Protein AF-A0A7S0ND32-F1 (afdb_monomer_lite)

Organism: NCBI:txid3032

pLDDT: mean 73.13, std 17.34, range [42.69, 96.62]

Sequence (140 aa):
EVVRIEEVIRKIIQVVCSTLIDAIRSGGALEVNDGQIPSFINFACSVPECLSEEQRNVIAAGIKEALEEGLGPNTPLLLVNETLAIAMQYSSIPPIIAKTFMCIDLGASKLTVSIFELKRKDVDSFCLQEVMSRTNVFVS

Foldseek 3Di:
DPDDVVVVLVVVVVVCVVCVVVCVVVVPPDPPVPPDDPLCQAEEDADAPPDDPVRVVVVVVVVQVVCCVPPRPPRHYHYHHPQVVVVVVVCPPPPRDWDWDWDWDDDPFKTKIWIWTWADPDPPDTDIDTPDMDMDGHDD

Structure (mmCIF, N/CA/C/O backbone):
data_AF-A0A7S0ND32-F1
#
_entry.id   AF-A0A7S0ND32-F1
#
loop_
_atom_site.group_PDB
_atom_site.id
_atom_site.type_symbol
_atom_site.label_atom_id
_atom_site.label_alt_id
_atom_site.label_comp_id
_atom_site.label_asym_id
_atom_site.label_entity_id
_atom_site.label_seq_id
_atom_site.pdbx_PDB_ins_code
_atom_site.Cartn_x
_atom_site.Cartn_y
_atom_site.Cartn_z
_atom_site.occupancy
_atom_site.B_iso_or_equiv
_atom_site.auth_seq_id
_atom_site.auth_comp_id
_atom_site.auth_asym_id
_atom_site.auth_atom_id
_atom_site.pdbx_PDB_model_num
ATOM 1 N N . GLU A 1 1 ? 1.698 6.322 -31.744 1.00 46.53 1 GLU A N 1
ATOM 2 C CA . GLU A 1 1 ? 0.795 7.156 -30.924 1.00 46.53 1 GLU A CA 1
ATOM 3 C C . GLU A 1 1 ? 1.304 7.210 -29.499 1.00 46.53 1 GLU A C 1
ATOM 5 O O . GLU A 1 1 ? 1.676 6.174 -28.961 1.00 46.53 1 GLU A O 1
ATOM 10 N N . VAL A 1 2 ? 1.366 8.401 -28.906 1.00 42.88 2 VAL A N 1
ATOM 11 C CA . VAL A 1 2 ? 1.651 8.553 -27.475 1.00 42.88 2 VAL A CA 1
ATOM 12 C C . VAL A 1 2 ? 0.317 8.402 -26.753 1.00 42.88 2 VAL A C 1
ATOM 14 O O . VAL A 1 2 ? -0.479 9.338 -26.740 1.00 42.88 2 VAL A O 1
ATOM 17 N N . VAL A 1 3 ? 0.043 7.216 -26.206 1.00 46.03 3 VAL A N 1
ATOM 18 C CA . VAL A 1 3 ? -1.134 7.005 -25.352 1.00 46.03 3 VAL A CA 1
ATOM 19 C C . VAL A 1 3 ? -0.979 7.902 -24.128 1.00 46.03 3 VAL A C 1
ATOM 21 O O . VAL A 1 3 ? 0.028 7.833 -23.420 1.00 46.03 3 VAL A O 1
ATOM 24 N N . ARG A 1 4 ? -1.948 8.788 -23.891 1.00 54.62 4 ARG A N 1
ATOM 25 C CA . ARG A 1 4 ? -1.879 9.735 -22.773 1.00 54.62 4 ARG A CA 1
ATOM 26 C C . ARG A 1 4 ? -2.169 8.974 -21.481 1.00 54.62 4 ARG A C 1
ATOM 28 O O . AR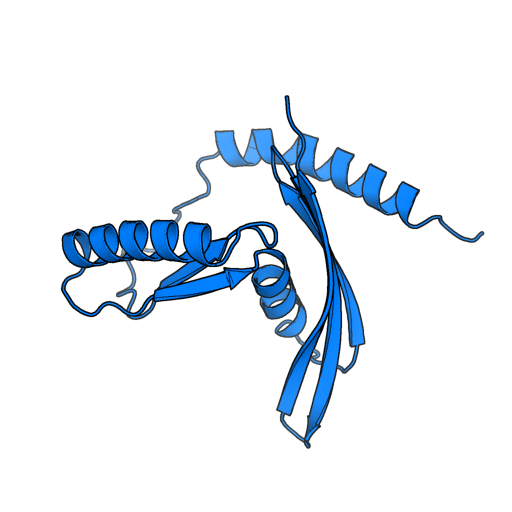G A 1 4 ? -3.175 8.279 -21.395 1.00 54.62 4 ARG A O 1
ATOM 35 N N . ILE A 1 5 ? -1.325 9.124 -20.457 1.00 46.00 5 ILE A N 1
ATOM 36 C CA . ILE A 1 5 ? -1.490 8.450 -19.150 1.00 46.00 5 ILE A CA 1
ATOM 37 C C . ILE A 1 5 ? -2.886 8.673 -18.536 1.00 46.00 5 ILE A C 1
ATOM 39 O O . ILE A 1 5 ? -3.439 7.786 -17.895 1.00 46.00 5 ILE A O 1
ATOM 43 N N . GLU A 1 6 ? -3.501 9.824 -18.816 1.00 44.19 6 GLU A N 1
ATOM 44 C CA . GLU A 1 6 ? -4.878 10.146 -18.434 1.00 44.19 6 GLU A CA 1
ATOM 45 C C . GLU A 1 6 ? -5.912 9.162 -19.018 1.00 44.19 6 GLU A C 1
ATOM 47 O O . GLU A 1 6 ? -6.846 8.766 -18.325 1.00 44.19 6 GLU A O 1
ATOM 52 N N . GLU A 1 7 ? -5.744 8.721 -20.267 1.00 49.03 7 GLU A N 1
ATOM 53 C CA . GLU A 1 7 ? -6.647 7.762 -20.919 1.00 49.03 7 GLU A CA 1
ATOM 54 C C . GLU A 1 7 ? -6.525 6.363 -20.306 1.00 49.03 7 GLU A C 1
ATOM 56 O O . GLU A 1 7 ? -7.519 5.644 -20.191 1.00 49.03 7 GLU A O 1
ATOM 61 N N . VAL A 1 8 ? -5.319 5.989 -19.867 1.00 45.06 8 VAL A N 1
ATOM 62 C CA . VAL A 1 8 ? -5.068 4.737 -19.140 1.00 45.06 8 VAL A CA 1
ATOM 63 C C . VAL A 1 8 ? -5.744 4.778 -17.770 1.00 45.06 8 VAL A C 1
ATOM 65 O O . VAL A 1 8 ? -6.490 3.859 -17.436 1.00 45.06 8 VAL A O 1
ATOM 68 N N . ILE A 1 9 ? -5.566 5.871 -17.015 1.00 43.44 9 ILE A N 1
ATOM 69 C CA . ILE A 1 9 ? -6.217 6.079 -15.712 1.00 43.44 9 ILE A CA 1
ATOM 70 C C . ILE A 1 9 ? -7.745 6.007 -15.856 1.00 43.44 9 ILE A C 1
ATOM 72 O O . ILE A 1 9 ? -8.393 5.275 -15.110 1.00 43.44 9 ILE A O 1
ATOM 76 N N . ARG A 1 10 ? -8.331 6.689 -16.853 1.00 50.47 10 ARG A N 1
ATOM 77 C CA . ARG A 1 10 ? -9.784 6.649 -17.118 1.00 50.47 10 ARG A CA 1
ATOM 78 C C . ARG A 1 10 ? -10.299 5.230 -17.379 1.00 50.47 10 ARG A C 1
ATOM 80 O O . ARG A 1 10 ? -11.351 4.867 -16.859 1.00 50.47 10 ARG A O 1
ATOM 87 N N . LYS A 1 11 ? -9.563 4.416 -18.145 1.00 55.84 11 LYS A N 1
ATOM 88 C CA . LYS A 1 11 ? -9.935 3.013 -18.402 1.00 55.84 11 LYS A CA 1
ATOM 89 C C . LYS A 1 11 ? -9.854 2.148 -17.143 1.00 55.84 11 LYS A C 1
ATOM 91 O O . LYS A 1 11 ? -10.749 1.338 -16.924 1.00 55.84 11 LYS A O 1
ATOM 96 N N . ILE A 1 12 ? -8.834 2.338 -16.302 1.00 46.59 12 ILE A N 1
ATOM 97 C CA . ILE A 1 12 ? -8.707 1.616 -15.024 1.00 46.59 12 ILE A CA 1
ATOM 98 C C . ILE A 1 12 ? -9.890 1.949 -14.106 1.00 46.59 12 ILE A C 1
ATOM 100 O O . ILE A 1 12 ? -10.514 1.030 -13.582 1.00 46.59 12 ILE A O 1
ATOM 104 N N . ILE A 1 13 ? -10.260 3.233 -13.990 1.00 51.12 13 ILE A N 1
ATOM 105 C CA . ILE A 1 13 ? -11.441 3.673 -13.224 1.00 51.12 13 ILE A CA 1
ATOM 106 C C . ILE A 1 13 ? -12.697 2.932 -13.694 1.00 51.12 13 ILE A C 1
ATOM 108 O O . ILE A 1 13 ? -13.422 2.363 -12.883 1.00 51.12 13 ILE A O 1
ATOM 112 N N . GLN A 1 14 ? -12.933 2.880 -15.006 1.00 58.06 14 GLN A N 1
ATOM 113 C CA . GLN A 1 14 ? -14.112 2.226 -15.574 1.00 58.06 14 GLN A CA 1
ATOM 114 C C . GLN A 1 14 ? -14.188 0.722 -15.238 1.00 58.06 14 GLN A C 1
ATOM 116 O O . GLN A 1 14 ? -15.265 0.206 -14.930 1.00 58.06 14 GLN A O 1
ATOM 121 N N . VAL A 1 15 ? -13.053 0.017 -15.271 1.00 52.94 15 VAL A N 1
ATOM 122 C CA . VAL A 1 15 ? -12.971 -1.417 -14.941 1.00 52.94 15 VAL A CA 1
ATOM 123 C C . VAL A 1 15 ? -13.154 -1.650 -13.439 1.00 52.94 15 VAL A C 1
ATOM 125 O O . VAL A 1 15 ? -13.950 -2.491 -13.030 1.00 52.94 15 VAL A O 1
ATOM 128 N N . VAL A 1 16 ? -12.480 -0.873 -12.595 1.00 47.81 16 VAL A N 1
ATOM 129 C CA . VAL A 1 16 ? -12.556 -1.026 -11.134 1.00 47.81 16 VAL A CA 1
ATOM 130 C C . VAL A 1 16 ? -13.971 -0.734 -10.624 1.00 47.81 16 VAL A C 1
ATOM 132 O O . VAL A 1 16 ? -14.537 -1.544 -9.888 1.00 47.81 16 VAL A O 1
ATOM 135 N N . CYS A 1 17 ? -14.598 0.353 -11.087 1.00 50.84 17 CYS A N 1
ATOM 136 C CA . CYS A 1 17 ? -15.959 0.720 -10.688 1.00 50.84 17 CYS A CA 1
ATOM 137 C C . CYS A 1 17 ? -17.023 -0.301 -11.123 1.00 50.84 17 CYS A C 1
ATOM 139 O O . CYS A 1 17 ? -18.027 -0.447 -10.430 1.00 50.84 17 CYS A O 1
ATOM 141 N N . SER A 1 18 ? -16.819 -1.017 -12.234 1.00 54.66 18 SER A N 1
ATOM 142 C CA . SER A 1 18 ? -17.749 -2.073 -12.664 1.00 54.66 18 SER A CA 1
ATOM 143 C C . SER A 1 18 ? -17.575 -3.383 -11.889 1.00 54.66 18 SER A C 1
ATOM 145 O O . SER A 1 18 ? -18.553 -4.098 -11.713 1.00 54.66 18 SER A O 1
ATOM 147 N N . THR A 1 19 ? -16.379 -3.666 -11.361 1.00 55.62 19 THR A N 1
ATOM 148 C CA . THR A 1 19 ? -16.055 -4.959 -10.724 1.00 55.62 19 THR A CA 1
ATOM 149 C C . THR A 1 19 ? -16.208 -4.941 -9.192 1.00 55.62 19 THR A C 1
ATOM 151 O O . THR A 1 19 ? -16.513 -5.963 -8.578 1.00 55.62 19 THR A O 1
ATOM 154 N N . LEU A 1 20 ? -16.049 -3.776 -8.546 1.00 46.44 20 LEU A N 1
ATOM 155 C CA . LEU A 1 20 ? -16.152 -3.618 -7.083 1.00 46.44 20 LEU A CA 1
ATOM 156 C C . LEU A 1 20 ? -17.540 -3.961 -6.519 1.00 46.44 20 LEU A C 1
ATOM 158 O O . LEU A 1 20 ? -17.642 -4.512 -5.424 1.00 46.44 20 LEU A O 1
ATOM 162 N N . ILE A 1 21 ? -18.611 -3.669 -7.263 1.00 47.78 21 ILE A N 1
ATOM 163 C CA . ILE A 1 21 ? -19.988 -3.974 -6.840 1.00 47.78 21 ILE A CA 1
ATOM 164 C C . ILE A 1 21 ? -20.212 -5.493 -6.757 1.00 47.78 21 ILE A C 1
ATOM 166 O O . ILE A 1 21 ? -20.898 -5.963 -5.848 1.00 47.78 21 ILE A O 1
ATOM 170 N N . ASP A 1 22 ? -19.595 -6.263 -7.652 1.00 53.62 22 ASP A N 1
ATOM 171 C CA . ASP A 1 22 ? -19.732 -7.720 -7.697 1.00 53.62 22 ASP A CA 1
ATOM 172 C C . ASP A 1 22 ? -18.878 -8.414 -6.620 1.00 53.62 22 ASP A C 1
ATOM 174 O O . ASP A 1 22 ? -19.326 -9.383 -6.004 1.00 53.62 22 ASP A O 1
ATOM 178 N N . ALA A 1 23 ? -17.695 -7.873 -6.308 1.00 53.78 23 ALA A N 1
ATOM 179 C CA . ALA A 1 23 ? -16.831 -8.360 -5.225 1.00 53.78 23 ALA A CA 1
ATOM 180 C C . ALA A 1 23 ? -17.447 -8.145 -3.826 1.00 53.78 23 ALA A C 1
ATOM 182 O O . ALA A 1 23 ? -17.390 -9.023 -2.966 1.00 53.78 23 ALA A O 1
ATOM 183 N N . ILE A 1 24 ? -18.103 -6.999 -3.603 1.00 47.00 24 ILE A N 1
ATOM 184 C CA . ILE A 1 24 ? -18.807 -6.715 -2.340 1.00 47.00 24 ILE A CA 1
ATOM 185 C C . ILE A 1 24 ? -20.022 -7.639 -2.177 1.00 47.00 24 ILE A C 1
ATOM 187 O O . ILE A 1 24 ? -20.269 -8.160 -1.091 1.00 47.00 24 ILE A O 1
ATOM 191 N N . ARG A 1 25 ? -20.767 -7.891 -3.260 1.00 49.12 25 ARG A N 1
ATOM 192 C CA . ARG A 1 25 ? -21.936 -8.789 -3.251 1.00 49.12 25 ARG A CA 1
ATOM 193 C C . ARG A 1 25 ? -21.583 -10.264 -3.054 1.00 49.12 25 ARG A C 1
ATOM 195 O O . ARG A 1 25 ? -22.456 -11.029 -2.659 1.00 49.12 25 ARG A O 1
ATOM 202 N N . SER A 1 26 ? -20.337 -10.655 -3.311 1.00 55.91 26 SER A N 1
ATOM 203 C CA . SER A 1 26 ? -19.849 -12.032 -3.163 1.00 55.91 26 SER A CA 1
ATOM 204 C C . SER A 1 26 ? -19.164 -12.315 -1.819 1.00 55.91 26 SER A C 1
ATOM 206 O O . SER A 1 26 ? -18.739 -13.441 -1.593 1.00 55.91 26 SER A O 1
ATOM 208 N N . GLY A 1 27 ? -19.098 -11.345 -0.894 1.00 49.50 27 GLY A N 1
ATOM 209 C CA . GLY A 1 27 ? -18.648 -11.585 0.488 1.00 49.50 27 GLY A CA 1
ATOM 210 C C . GLY A 1 27 ? -17.147 -11.873 0.656 1.00 49.50 27 GLY A C 1
ATOM 211 O O . GLY A 1 27 ? -16.740 -12.415 1.681 1.00 49.50 27 GLY A O 1
ATOM 212 N N . GLY A 1 28 ? -16.315 -11.507 -0.323 1.00 47.06 28 GLY A N 1
ATOM 213 C CA . GLY A 1 2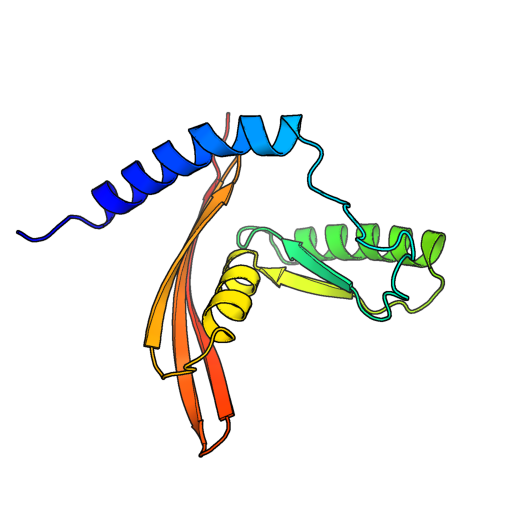8 ? -14.952 -12.028 -0.506 1.00 47.06 28 GLY A CA 1
ATOM 214 C C . GLY A 1 28 ? -13.849 -11.576 0.463 1.00 47.06 28 GLY A C 1
ATOM 215 O O . GLY A 1 28 ? -12.690 -11.562 0.063 1.00 47.06 28 GLY A O 1
ATOM 216 N N . ALA A 1 29 ? -14.150 -11.187 1.705 1.00 47.19 29 ALA A N 1
ATOM 217 C CA . ALA A 1 29 ? -13.117 -10.703 2.631 1.00 47.19 29 ALA A CA 1
ATOM 218 C C . ALA A 1 29 ? -12.543 -11.771 3.583 1.00 47.19 29 ALA A C 1
ATOM 220 O O . ALA A 1 29 ? -11.508 -11.517 4.192 1.00 47.19 29 ALA A O 1
ATOM 221 N N . LEU A 1 30 ? -13.172 -12.944 3.733 1.00 47.94 30 LEU A N 1
ATOM 222 C CA . LEU A 1 30 ? -12.753 -13.961 4.713 1.00 47.94 30 LEU A CA 1
ATOM 223 C C . LEU A 1 30 ? -13.056 -15.399 4.243 1.00 47.94 30 LEU A C 1
ATOM 225 O O . LEU A 1 30 ? -13.711 -16.161 4.950 1.00 47.94 30 LEU A O 1
ATOM 229 N N . GLU A 1 31 ? -12.590 -15.804 3.059 1.00 42.69 31 GLU A N 1
ATOM 230 C CA . GLU A 1 31 ? -12.509 -17.239 2.741 1.00 42.69 31 GLU A CA 1
ATOM 231 C C . GLU A 1 31 ? -11.186 -17.804 3.277 1.00 42.69 31 GLU A C 1
ATOM 233 O O . GLU A 1 31 ? -10.126 -17.670 2.668 1.00 42.69 31 GLU A O 1
ATOM 238 N N . VAL A 1 32 ? -11.244 -18.421 4.459 1.00 49.78 32 VAL A N 1
ATOM 239 C CA . VAL A 1 32 ? -10.186 -19.307 4.967 1.00 49.78 32 VAL A CA 1
ATOM 240 C C . VAL A 1 32 ? -10.463 -20.703 4.412 1.00 49.78 32 VAL A C 1
ATOM 242 O O . VAL A 1 32 ? -11.475 -21.310 4.761 1.00 49.78 32 VAL A O 1
ATOM 245 N N . ASN A 1 33 ? -9.583 -21.197 3.533 1.00 46.09 33 ASN A N 1
ATOM 246 C CA . ASN A 1 33 ? -9.737 -22.457 2.781 1.00 46.09 33 ASN A CA 1
ATOM 247 C C . ASN A 1 33 ? -9.911 -23.720 3.655 1.00 46.09 33 ASN A C 1
ATOM 249 O O . ASN A 1 33 ? -10.228 -24.791 3.143 1.00 46.09 33 ASN A O 1
ATOM 253 N N . ASP A 1 34 ? -9.693 -23.613 4.960 1.00 49.81 34 ASP A N 1
ATOM 254 C CA . ASP A 1 34 ? -9.603 -24.714 5.917 1.00 49.81 34 ASP A CA 1
ATOM 255 C C . ASP A 1 34 ? -10.297 -24.423 7.263 1.00 49.81 34 ASP A C 1
ATOM 257 O O . ASP A 1 34 ? -10.231 -25.240 8.182 1.00 49.81 34 ASP A O 1
ATOM 261 N N . GLY A 1 35 ? -10.991 -23.283 7.399 1.00 43.22 35 GLY A N 1
ATOM 262 C CA . GLY A 1 35 ? -11.725 -22.916 8.619 1.00 43.22 35 GLY A CA 1
ATOM 263 C C . GLY A 1 35 ? -10.851 -22.693 9.863 1.00 43.22 35 GLY A C 1
ATOM 264 O O . GLY A 1 35 ? -11.385 -22.443 10.945 1.00 43.22 35 GLY A O 1
ATOM 265 N N . GLN A 1 36 ? -9.523 -22.761 9.730 1.00 42.81 36 GLN A N 1
ATOM 266 C CA . GLN A 1 36 ? -8.587 -22.404 10.787 1.00 42.81 36 GLN A CA 1
ATOM 267 C C . GLN A 1 36 ? -8.185 -20.947 10.616 1.00 42.81 36 GLN A C 1
ATOM 269 O O . GLN A 1 36 ? -7.606 -20.565 9.606 1.00 42.81 36 GLN A O 1
ATOM 274 N N . ILE A 1 37 ? -8.482 -20.128 11.621 1.00 46.94 37 ILE A N 1
ATOM 275 C CA . ILE A 1 37 ? -7.959 -18.767 11.699 1.00 46.94 37 ILE A CA 1
ATOM 276 C C . ILE A 1 37 ? -6.445 -18.898 11.936 1.00 46.94 37 ILE A C 1
ATOM 278 O O . ILE A 1 37 ? -6.060 -19.433 12.981 1.00 46.94 37 ILE A O 1
ATOM 282 N N . PRO A 1 38 ? -5.574 -18.459 11.005 1.00 52.84 38 PRO A N 1
ATOM 283 C CA . PRO A 1 38 ? -4.136 -18.449 11.243 1.00 52.84 38 PRO A CA 1
ATOM 284 C C . PRO A 1 38 ? -3.840 -17.652 12.515 1.00 52.84 38 PRO A C 1
ATOM 286 O O . PRO A 1 38 ? -4.468 -16.622 12.757 1.00 52.84 38 PRO A O 1
ATOM 289 N N . SER A 1 39 ? -2.880 -18.086 13.333 1.00 50.31 39 SER A N 1
ATOM 290 C CA . SER A 1 39 ? -2.385 -17.245 14.423 1.00 50.31 39 SER A CA 1
ATOM 291 C C . SER A 1 39 ? -1.687 -16.026 13.813 1.00 50.31 39 SER A C 1
ATOM 293 O O . SER A 1 39 ? -0.533 -16.074 13.390 1.00 50.31 39 SER A O 1
ATOM 295 N N . PHE A 1 40 ? -2.418 -14.921 13.694 1.00 53.62 40 PHE A N 1
ATOM 296 C CA . PHE A 1 40 ? -1.893 -13.672 13.164 1.00 53.62 40 PHE A CA 1
ATOM 297 C C . PHE A 1 40 ? -0.964 -13.047 14.211 1.00 53.62 40 PHE A C 1
ATOM 299 O O . PHE A 1 40 ? -1.411 -12.430 15.170 1.00 53.62 40 PHE A O 1
ATOM 306 N N . ILE A 1 41 ? 0.346 -13.261 14.063 1.00 58.44 41 ILE A N 1
ATOM 307 C CA . ILE A 1 41 ? 1.360 -12.789 15.026 1.00 58.44 41 ILE A CA 1
ATOM 308 C C . ILE A 1 41 ? 1.749 -11.320 14.764 1.00 58.44 41 ILE A C 1
ATOM 310 O O . ILE A 1 41 ? 2.287 -10.661 15.646 1.00 58.44 41 ILE A O 1
ATOM 314 N N . ASN A 1 42 ? 1.457 -10.783 13.575 1.00 66.25 42 ASN A N 1
ATOM 315 C CA . ASN A 1 42 ? 1.746 -9.396 13.203 1.00 66.25 42 ASN A CA 1
ATOM 316 C C . ASN A 1 42 ? 0.644 -8.852 12.288 1.00 66.25 42 ASN A C 1
ATOM 318 O O . ASN A 1 42 ? 0.235 -9.543 11.353 1.00 66.25 42 ASN A O 1
ATOM 322 N N . PHE A 1 43 ? 0.214 -7.610 12.517 1.00 69.56 43 PHE A N 1
ATOM 323 C CA . PHE A 1 43 ? -0.808 -6.947 11.710 1.00 69.56 43 PHE A CA 1
ATOM 324 C C . PHE A 1 43 ? -0.205 -5.803 10.909 1.00 69.56 43 PHE A C 1
ATOM 326 O O . PHE A 1 43 ? 0.543 -4.982 11.437 1.00 69.56 43 PHE A O 1
ATOM 333 N N . ALA A 1 44 ? -0.571 -5.726 9.634 1.00 73.88 44 ALA A N 1
ATOM 334 C CA . ALA A 1 44 ? -0.324 -4.559 8.806 1.00 73.88 44 ALA A CA 1
ATOM 335 C C . ALA A 1 44 ? -1.666 -3.973 8.368 1.00 73.88 44 ALA A C 1
ATOM 337 O O . ALA A 1 44 ? -2.548 -4.706 7.924 1.00 73.88 44 ALA A O 1
ATOM 338 N N . CYS A 1 45 ? -1.818 -2.659 8.491 1.00 79.00 45 CYS A N 1
ATOM 339 C CA . CYS A 1 45 ? -2.983 -1.934 8.005 1.00 79.00 45 CYS A CA 1
ATOM 340 C C . CYS A 1 45 ? -2.511 -0.800 7.096 1.00 79.00 45 CYS A C 1
ATOM 342 O O . CYS A 1 45 ? -1.597 -0.047 7.437 1.00 79.00 45 CYS A O 1
ATOM 344 N N . SER A 1 46 ? -3.104 -0.707 5.911 1.00 86.00 46 SER A N 1
ATOM 345 C CA . SER A 1 46 ? -2.836 0.387 4.991 1.00 86.00 46 SER A CA 1
ATOM 346 C C . SER A 1 46 ? -3.818 1.529 5.218 1.00 86.00 46 SER A C 1
ATOM 348 O O . SER A 1 46 ? -5.005 1.288 5.424 1.00 86.00 46 SER A O 1
ATOM 350 N N . VAL A 1 47 ? -3.333 2.765 5.149 1.00 82.31 47 VAL A N 1
ATOM 351 C CA . VAL A 1 47 ? -4.142 3.979 5.268 1.00 82.31 47 VAL A CA 1
ATOM 352 C C . VAL A 1 47 ? -3.825 4.962 4.137 1.00 82.31 47 VAL A C 1
ATOM 354 O O . VAL A 1 47 ? -2.707 4.935 3.606 1.00 82.31 47 VAL A O 1
ATOM 357 N N . PRO A 1 48 ? -4.756 5.873 3.800 1.00 82.50 48 PRO A N 1
ATOM 358 C CA . PRO A 1 48 ? -4.516 6.890 2.788 1.00 82.50 48 PRO A CA 1
ATOM 359 C C . PRO A 1 48 ? -3.259 7.725 3.051 1.00 82.50 48 PRO A C 1
ATOM 361 O O . PRO A 1 48 ? -2.954 8.139 4.176 1.00 82.50 48 PRO A O 1
ATOM 364 N N . GLU A 1 49 ? -2.546 8.040 1.976 1.00 84.88 49 GLU A N 1
ATOM 365 C CA . GLU A 1 49 ? -1.313 8.831 2.002 1.00 84.88 49 GLU A CA 1
ATOM 366 C C . GLU A 1 49 ? -1.571 10.269 2.461 1.00 84.88 49 GLU A C 1
ATOM 368 O O . GLU A 1 49 ? -0.695 10.896 3.045 1.00 84.88 49 GLU A O 1
ATOM 373 N N . CYS A 1 50 ? -2.774 10.795 2.211 1.00 81.50 50 CYS A N 1
ATOM 374 C CA . CYS A 1 50 ? -3.152 12.167 2.549 1.00 81.50 50 CYS A CA 1
ATOM 375 C C . CYS A 1 50 ? -3.414 12.416 4.040 1.00 81.50 50 CYS A C 1
ATOM 377 O O . CYS A 1 50 ? -3.643 13.564 4.413 1.00 81.50 50 CYS A O 1
ATOM 379 N N . LEU A 1 51 ? -3.444 11.374 4.874 1.00 77.88 51 LEU A N 1
ATOM 380 C CA . LEU A 1 51 ? -3.677 11.536 6.307 1.00 77.88 51 LEU A CA 1
ATOM 381 C C . LEU A 1 51 ? -2.455 12.146 6.992 1.00 77.88 51 LEU A C 1
ATOM 383 O O . LEU A 1 51 ? -1.336 11.659 6.805 1.00 77.88 51 LEU A O 1
ATOM 387 N N . SER A 1 52 ? -2.691 13.163 7.824 1.00 83.19 52 SER A N 1
ATOM 388 C CA . SER A 1 52 ? -1.649 13.766 8.658 1.00 83.19 52 SER A CA 1
ATOM 389 C C . SER A 1 52 ? -1.117 12.772 9.694 1.00 83.19 52 SER A C 1
ATOM 391 O O . SER A 1 52 ? -1.741 11.747 9.980 1.00 83.19 52 SER A O 1
ATOM 393 N N . GLU A 1 53 ? 0.037 13.077 10.285 1.00 87.44 53 GLU A N 1
ATOM 394 C CA . GLU A 1 53 ? 0.621 12.251 11.344 1.00 87.44 53 GLU A CA 1
ATOM 395 C C . GLU A 1 53 ? -0.328 12.114 12.545 1.00 87.44 53 GLU A C 1
ATOM 397 O O . GLU A 1 53 ? -0.516 11.018 13.068 1.00 87.44 53 GLU A O 1
ATOM 402 N N . GLU A 1 54 ? -1.020 13.188 12.929 1.00 81.06 54 GLU A N 1
ATOM 403 C CA . GLU A 1 54 ? -2.004 13.160 14.012 1.00 81.06 54 GLU A CA 1
ATOM 404 C C . GLU A 1 54 ? -3.181 12.236 13.684 1.00 81.06 54 GLU A C 1
ATOM 406 O O . GLU A 1 54 ? -3.579 11.420 14.516 1.00 81.06 54 GLU A O 1
ATOM 411 N N . GLN A 1 55 ? -3.714 12.311 12.460 1.00 74.25 55 GLN A N 1
ATOM 412 C CA . GLN A 1 55 ? -4.801 11.436 12.011 1.00 74.25 55 GLN A CA 1
ATOM 413 C C . GLN A 1 55 ? -4.361 9.968 11.977 1.00 74.25 55 GLN A C 1
ATOM 415 O O . GLN A 1 55 ? -5.110 9.086 12.398 1.00 74.25 55 GLN A O 1
ATOM 420 N N . ARG A 1 56 ? -3.127 9.704 11.532 1.00 82.75 56 ARG A N 1
ATOM 421 C CA . ARG A 1 56 ? -2.523 8.367 11.559 1.00 82.75 56 ARG A CA 1
ATOM 422 C C . ARG A 1 56 ? -2.389 7.836 12.97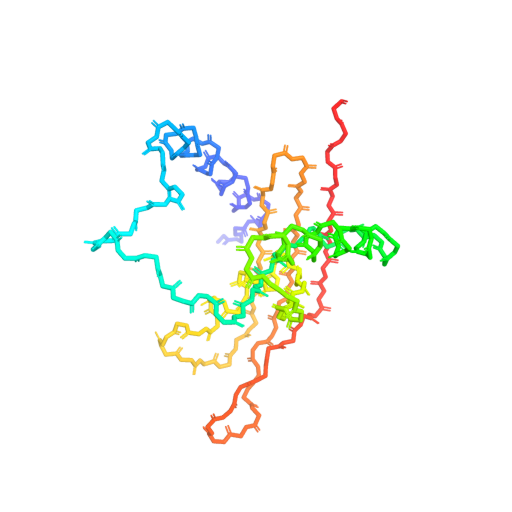8 1.00 82.75 56 ARG A C 1
ATOM 424 O O . ARG A 1 56 ? -2.720 6.679 13.203 1.00 82.75 56 ARG A O 1
ATOM 431 N N . ASN A 1 57 ? -1.967 8.667 13.928 1.00 80.69 57 ASN A N 1
ATOM 432 C CA . ASN A 1 57 ? -1.832 8.276 15.331 1.00 80.69 57 ASN A CA 1
ATOM 433 C C . ASN A 1 57 ? -3.186 7.928 15.965 1.00 80.69 57 ASN A C 1
ATOM 435 O O . ASN A 1 57 ? -3.276 6.943 16.695 1.00 80.69 57 ASN A O 1
ATOM 439 N N . VAL A 1 58 ? -4.248 8.679 15.646 1.00 72.81 58 VAL A N 1
ATOM 440 C CA . VAL A 1 58 ? -5.618 8.362 16.092 1.00 72.81 58 VAL A CA 1
ATOM 441 C C . VAL A 1 58 ? -6.072 7.006 15.547 1.00 72.81 58 VAL A C 1
ATOM 443 O O . VAL A 1 58 ? -6.575 6.176 16.303 1.00 72.81 58 VAL A O 1
ATOM 446 N N . ILE A 1 59 ? -5.849 6.747 14.256 1.00 68.56 59 ILE A N 1
ATOM 447 C CA . ILE A 1 59 ? -6.179 5.458 13.631 1.00 68.56 59 ILE A CA 1
ATOM 448 C C . ILE A 1 59 ? -5.351 4.322 14.249 1.00 68.56 59 ILE A C 1
ATOM 450 O O . ILE A 1 59 ? -5.904 3.279 14.588 1.00 68.56 59 ILE A O 1
ATOM 454 N N . ALA A 1 60 ? -4.045 4.530 14.446 1.00 78.69 60 ALA A N 1
ATOM 455 C CA . ALA A 1 60 ? -3.148 3.557 15.067 1.00 78.69 60 ALA A CA 1
ATOM 456 C C . ALA A 1 60 ? -3.625 3.152 16.462 1.00 78.69 60 ALA A C 1
ATOM 458 O O . ALA A 1 60 ? -3.642 1.967 16.784 1.00 78.69 60 ALA A O 1
ATOM 459 N N . ALA A 1 61 ? -4.018 4.138 17.274 1.00 75.88 61 ALA A N 1
ATOM 460 C CA . ALA A 1 61 ? -4.517 3.917 18.622 1.00 75.88 61 ALA A CA 1
ATOM 461 C C . ALA A 1 61 ? -5.808 3.087 18.611 1.00 75.88 61 ALA A C 1
ATOM 463 O O . ALA A 1 61 ? -5.870 2.080 19.310 1.00 75.88 61 ALA A O 1
ATOM 464 N N . GLY A 1 62 ? -6.780 3.443 17.762 1.00 68.19 62 GLY A N 1
ATOM 465 C CA . GLY A 1 62 ? -8.040 2.700 17.655 1.00 68.19 62 GLY A CA 1
ATOM 466 C C . GLY A 1 62 ? -7.857 1.261 17.162 1.00 68.19 62 GLY A C 1
ATOM 467 O O . GLY A 1 62 ? -8.484 0.342 17.680 1.00 68.19 62 GLY A O 1
ATOM 468 N N . ILE A 1 63 ? -6.954 1.031 16.202 1.00 72.12 63 ILE A N 1
ATOM 469 C CA . ILE A 1 63 ? -6.620 -0.331 15.753 1.00 72.12 63 ILE A CA 1
ATOM 470 C C . ILE A 1 63 ? -5.936 -1.108 16.879 1.00 72.12 63 ILE A C 1
ATOM 472 O O . ILE A 1 63 ? -6.257 -2.271 17.103 1.00 72.12 63 ILE A O 1
ATOM 476 N N . LYS A 1 64 ? -4.991 -0.485 17.589 1.00 77.31 64 LYS A N 1
ATOM 477 C CA . LYS A 1 64 ? -4.260 -1.142 18.672 1.00 77.31 64 LYS A CA 1
ATOM 478 C C . LYS A 1 64 ? -5.188 -1.561 19.811 1.00 77.31 64 LYS A C 1
ATOM 480 O O . LYS A 1 64 ? -5.066 -2.688 20.269 1.00 77.31 64 LYS A O 1
ATOM 485 N N . GLU A 1 65 ? -6.128 -0.710 20.206 1.00 71.25 65 GLU A N 1
ATOM 486 C CA . GLU A 1 65 ? -7.164 -1.043 21.192 1.00 71.25 65 GLU A CA 1
ATOM 487 C C . GLU A 1 65 ? -7.960 -2.287 20.763 1.00 71.25 65 GLU A C 1
ATOM 489 O O . GLU A 1 65 ? -8.033 -3.260 21.509 1.00 71.25 65 GLU A O 1
ATOM 494 N N . ALA A 1 66 ? -8.432 -2.331 19.511 1.00 66.38 66 ALA A N 1
ATOM 495 C CA . ALA A 1 66 ? -9.152 -3.491 18.979 1.00 66.38 66 ALA A CA 1
ATOM 496 C C . ALA A 1 66 ? -8.297 -4.776 18.933 1.00 66.38 66 ALA A C 1
ATOM 498 O O . ALA A 1 66 ? -8.794 -5.872 19.203 1.00 66.38 66 ALA A O 1
ATOM 499 N N . LEU A 1 67 ? -7.005 -4.662 18.599 1.00 70.31 67 LEU A N 1
ATOM 500 C CA . LEU A 1 67 ? -6.072 -5.794 18.632 1.00 70.31 67 LEU A CA 1
ATOM 501 C C . LEU A 1 67 ? -5.842 -6.291 20.064 1.00 70.31 67 LEU A C 1
ATOM 503 O O . LEU A 1 67 ? -5.778 -7.498 20.285 1.00 70.31 67 LEU A O 1
ATOM 507 N N . GLU A 1 68 ? -5.731 -5.385 21.035 1.00 73.62 68 GLU A N 1
ATOM 508 C CA . GLU A 1 68 ? -5.532 -5.738 22.441 1.00 73.62 68 GLU A CA 1
ATOM 509 C C . GLU A 1 68 ? -6.760 -6.433 23.037 1.00 73.62 68 GLU A C 1
ATOM 511 O O . GLU A 1 68 ? -6.603 -7.438 23.733 1.00 73.62 68 GLU A O 1
ATOM 516 N N . GLU A 1 69 ? -7.966 -5.971 22.705 1.00 64.50 69 GLU A N 1
ATOM 517 C CA . GLU A 1 69 ? -9.222 -6.617 23.102 1.00 64.50 69 GLU A CA 1
ATOM 518 C C . GLU A 1 69 ? -9.400 -8.005 22.471 1.00 64.50 69 GLU A C 1
ATOM 520 O O . GLU A 1 69 ? -9.856 -8.938 23.135 1.00 64.50 69 GLU A O 1
ATOM 525 N N . GLY A 1 70 ? -9.052 -8.152 21.187 1.00 61.19 70 GLY A N 1
ATOM 526 C CA . GLY A 1 70 ? -9.303 -9.380 20.429 1.00 61.19 70 GLY A CA 1
ATOM 527 C C . GLY A 1 70 ? -8.217 -10.451 20.550 1.00 61.19 70 GLY A C 1
ATOM 528 O O . GLY A 1 70 ? -8.522 -11.641 20.494 1.00 61.19 70 GLY A O 1
ATOM 529 N N . LEU A 1 71 ? -6.951 -10.047 20.678 1.00 66.38 71 LEU A N 1
ATOM 530 C CA . LEU A 1 71 ? -5.781 -10.931 20.549 1.00 66.38 71 LEU A CA 1
ATOM 531 C C . LEU A 1 71 ? -4.806 -10.828 21.725 1.00 66.38 71 LEU A C 1
ATOM 533 O O . LEU A 1 71 ? -3.964 -11.711 21.899 1.00 66.38 71 LEU A O 1
ATOM 537 N N . GLY A 1 72 ? -4.938 -9.791 22.553 1.00 66.69 72 GLY A N 1
ATOM 538 C CA . GLY A 1 72 ? -4.131 -9.582 23.745 1.00 66.69 72 GLY A CA 1
ATOM 539 C C . GLY A 1 72 ? -3.074 -8.478 23.613 1.00 66.69 72 GLY A C 1
ATOM 540 O O . GLY A 1 72 ? -2.832 -7.925 22.532 1.00 66.69 72 GLY A O 1
ATOM 541 N N . PRO A 1 73 ? -2.434 -8.131 24.743 1.00 76.56 73 PRO A N 1
ATOM 542 C CA . PRO A 1 73 ? -1.540 -6.985 24.839 1.00 76.56 73 PRO A CA 1
ATOM 543 C C . PRO A 1 73 ? -0.286 -7.155 23.976 1.00 76.56 73 PRO A C 1
ATOM 545 O O . PRO A 1 73 ? 0.255 -8.252 23.849 1.00 76.56 73 PRO A O 1
ATOM 548 N N . ASN A 1 74 ? 0.242 -6.035 23.472 1.00 76.38 74 ASN A N 1
ATOM 549 C CA . ASN A 1 74 ? 1.488 -5.958 22.691 1.00 76.38 74 ASN A CA 1
ATOM 550 C C . ASN A 1 74 ? 1.454 -6.598 21.290 1.00 76.38 74 ASN A C 1
ATOM 552 O O . ASN A 1 74 ? 2.518 -6.868 20.731 1.00 76.38 74 ASN A O 1
ATOM 556 N N . THR A 1 75 ? 0.277 -6.800 20.694 1.00 70.75 75 THR A N 1
ATOM 557 C CA . THR A 1 75 ? 0.177 -7.219 19.286 1.00 70.75 75 THR A CA 1
ATOM 558 C C . THR A 1 75 ? 0.822 -6.162 18.367 1.00 70.75 75 THR A C 1
ATOM 560 O O . THR A 1 75 ? 0.406 -4.999 18.400 1.00 70.75 75 THR A O 1
ATOM 563 N N . PRO A 1 76 ? 1.838 -6.510 17.550 1.00 78.50 76 PRO A N 1
ATOM 564 C CA . PRO A 1 76 ? 2.500 -5.545 16.676 1.00 78.50 76 PRO A CA 1
ATOM 565 C C . PRO A 1 76 ? 1.585 -5.056 15.547 1.00 78.50 76 PRO A C 1
ATOM 567 O O . PRO A 1 76 ? 1.007 -5.861 14.812 1.00 78.50 76 PRO A O 1
ATOM 570 N N . LEU A 1 77 ? 1.518 -3.732 15.378 1.00 79.25 77 LEU A N 1
ATOM 571 C CA . LEU A 1 77 ? 0.825 -3.055 14.283 1.00 79.25 77 LEU A CA 1
ATOM 572 C C . LEU A 1 77 ? 1.829 -2.282 13.425 1.00 79.25 77 LEU A C 1
ATOM 574 O O . LEU A 1 77 ? 2.555 -1.421 13.923 1.00 79.25 77 LEU A O 1
ATOM 578 N N . LEU A 1 78 ? 1.808 -2.543 12.124 1.00 85.44 78 LEU A N 1
ATOM 579 C CA . LEU A 1 78 ? 2.475 -1.740 11.112 1.00 85.44 78 LEU A CA 1
ATOM 580 C C . LEU A 1 78 ? 1.426 -0.954 10.317 1.00 85.44 78 LEU A C 1
ATOM 582 O O . LEU A 1 78 ? 0.615 -1.541 9.603 1.00 85.44 78 LEU A O 1
ATOM 586 N N . LEU A 1 79 ? 1.466 0.375 10.403 1.00 82.12 79 LEU A N 1
ATOM 587 C CA . LEU A 1 79 ? 0.703 1.240 9.506 1.00 82.12 79 LEU A CA 1
ATOM 588 C C . LEU A 1 79 ? 1.537 1.611 8.283 1.00 82.12 79 LEU A C 1
ATOM 590 O O . LEU A 1 79 ? 2.664 2.087 8.417 1.00 82.12 79 LEU A O 1
ATOM 594 N N . VAL A 1 80 ? 0.971 1.426 7.093 1.00 89.88 80 VAL A N 1
ATOM 595 C CA . VAL A 1 80 ? 1.610 1.771 5.814 1.00 89.88 80 VAL A CA 1
ATOM 596 C C . VAL A 1 80 ? 0.687 2.594 4.931 1.00 89.88 80 VAL A C 1
ATOM 598 O O . VAL A 1 80 ? -0.520 2.638 5.130 1.00 89.88 80 VAL A O 1
ATOM 601 N N . ASN A 1 81 ? 1.261 3.246 3.927 1.00 90.75 81 ASN A N 1
ATOM 602 C CA . ASN A 1 81 ? 0.492 3.866 2.852 1.00 90.75 81 ASN A CA 1
ATOM 603 C C . ASN A 1 81 ? -0.150 2.780 1.976 1.00 90.75 81 ASN A C 1
ATOM 605 O O . ASN A 1 81 ? 0.465 1.736 1.744 1.00 90.75 81 ASN A O 1
ATOM 609 N N . GLU A 1 82 ? -1.347 3.024 1.450 1.00 89.44 82 GLU A N 1
ATOM 610 C CA . GLU A 1 82 ? -2.034 2.099 0.537 1.00 89.44 82 GLU A CA 1
ATOM 611 C C . GLU A 1 82 ? -1.229 1.850 -0.741 1.00 89.44 82 GLU A C 1
ATOM 613 O O . GLU A 1 82 ? -1.004 0.699 -1.119 1.00 89.44 82 GLU A O 1
ATOM 618 N N . THR A 1 83 ? -0.681 2.890 -1.368 1.00 92.31 83 THR A N 1
ATOM 619 C CA . THR A 1 83 ? 0.155 2.731 -2.562 1.00 92.31 83 THR A CA 1
ATOM 620 C C . THR A 1 83 ? 1.488 2.058 -2.266 1.00 92.31 83 THR A C 1
ATOM 622 O O . THR A 1 83 ? 2.007 1.359 -3.140 1.00 92.31 83 THR A O 1
ATOM 625 N N . LEU A 1 84 ? 2.023 2.192 -1.044 1.00 91.56 84 LEU A N 1
ATOM 626 C CA . LEU A 1 84 ? 3.199 1.436 -0.610 1.00 91.56 84 LEU A CA 1
ATOM 627 C C . LEU A 1 84 ? 2.863 -0.049 -0.450 1.00 91.56 84 LEU A C 1
ATOM 629 O O . LEU A 1 84 ? 3.636 -0.885 -0.910 1.00 91.56 84 LEU A O 1
ATOM 633 N N . ALA A 1 85 ? 1.712 -0.386 0.135 1.00 90.12 85 ALA A N 1
ATOM 634 C CA . ALA A 1 85 ? 1.256 -1.771 0.241 1.00 90.12 85 ALA A CA 1
ATOM 635 C C . ALA A 1 85 ? 1.098 -2.414 -1.152 1.00 90.12 85 ALA A C 1
ATOM 637 O O . ALA A 1 85 ? 1.616 -3.506 -1.397 1.00 90.12 85 ALA A O 1
ATOM 638 N N . ILE A 1 86 ? 0.490 -1.689 -2.101 1.00 90.75 86 ILE A N 1
ATOM 639 C CA . ILE A 1 86 ? 0.398 -2.102 -3.513 1.00 90.75 86 ILE A CA 1
ATOM 640 C C . ILE A 1 86 ? 1.797 -2.290 -4.115 1.00 90.75 86 ILE A C 1
ATOM 642 O O . ILE A 1 86 ? 2.071 -3.301 -4.766 1.00 90.75 86 ILE A O 1
ATOM 646 N N . ALA A 1 87 ? 2.704 -1.337 -3.892 1.00 92.62 87 ALA A N 1
ATOM 647 C CA . ALA A 1 87 ? 4.052 -1.381 -4.443 1.00 92.62 87 ALA A CA 1
ATOM 648 C C . ALA A 1 87 ? 4.882 -2.543 -3.881 1.00 92.62 87 ALA A C 1
ATOM 650 O O . ALA A 1 87 ? 5.619 -3.174 -4.641 1.00 92.62 87 ALA A O 1
ATOM 651 N N . MET A 1 88 ? 4.747 -2.863 -2.590 1.00 89.56 88 MET A N 1
ATOM 652 C CA . MET A 1 88 ? 5.386 -4.022 -1.959 1.00 89.56 88 MET A CA 1
ATOM 653 C C . MET A 1 88 ? 4.913 -5.325 -2.605 1.00 89.56 88 MET A C 1
ATOM 655 O O . MET A 1 88 ? 5.745 -6.144 -2.995 1.00 89.56 88 MET A O 1
ATOM 659 N N . GLN A 1 89 ? 3.600 -5.477 -2.804 1.00 88.81 89 GLN A N 1
ATOM 660 C CA . GLN A 1 89 ? 3.027 -6.653 -3.460 1.00 88.81 89 GLN A CA 1
ATOM 661 C C . GLN A 1 89 ? 3.470 -6.768 -4.925 1.00 88.81 89 GLN A C 1
ATOM 663 O O . GLN A 1 89 ? 3.865 -7.835 -5.382 1.00 88.81 89 GLN A O 1
ATOM 668 N N . TYR A 1 90 ? 3.456 -5.669 -5.679 1.00 87.81 90 TYR A N 1
ATOM 669 C CA . TYR A 1 90 ? 3.892 -5.680 -7.078 1.00 87.81 90 TYR A CA 1
ATOM 670 C C . TYR A 1 90 ? 5.402 -5.926 -7.242 1.00 87.81 90 TYR A C 1
ATOM 672 O O . TYR A 1 90 ? 5.871 -6.435 -8.268 1.00 87.81 90 TYR A O 1
ATOM 680 N N . SER A 1 91 ? 6.192 -5.540 -6.242 1.00 89.56 91 SER A N 1
ATOM 681 C CA . SER A 1 91 ? 7.648 -5.703 -6.252 1.00 89.56 91 SER A CA 1
ATOM 682 C C . SER A 1 91 ? 8.097 -7.100 -5.838 1.00 89.56 91 SER A C 1
ATOM 684 O O . SER A 1 91 ? 9.207 -7.487 -6.191 1.00 89.56 91 SER A O 1
ATOM 686 N N . SER A 1 92 ? 7.259 -7.858 -5.127 1.00 85.50 92 SER A N 1
ATOM 687 C CA . SER A 1 92 ? 7.576 -9.217 -4.676 1.00 85.50 92 SER A CA 1
ATOM 688 C C . SER A 1 92 ? 7.259 -10.303 -5.711 1.00 85.50 92 SER A C 1
ATOM 690 O O . SER A 1 92 ? 7.693 -11.440 -5.535 1.00 85.50 92 SER A O 1
ATOM 692 N N . ILE A 1 93 ? 6.553 -9.975 -6.803 1.00 84.06 93 ILE A N 1
ATOM 693 C CA . ILE A 1 93 ? 6.221 -10.924 -7.877 1.00 84.06 93 ILE A CA 1
ATOM 694 C C . ILE A 1 93 ? 7.477 -11.247 -8.713 1.00 84.06 93 ILE A C 1
ATOM 696 O O . ILE A 1 93 ? 8.039 -10.338 -9.334 1.00 84.06 93 ILE A O 1
ATOM 700 N N . PRO A 1 94 ? 7.915 -12.522 -8.789 1.00 83.69 94 PRO A N 1
ATOM 701 C CA . PRO A 1 94 ? 9.040 -12.914 -9.632 1.00 83.69 94 PRO A CA 1
ATOM 702 C C . PRO A 1 94 ? 8.747 -12.757 -11.139 1.00 83.69 94 PRO A C 1
ATOM 704 O O . PRO A 1 94 ? 7.620 -13.002 -11.569 1.00 83.69 94 PRO A O 1
ATOM 707 N N . PRO A 1 95 ? 9.760 -12.439 -11.968 1.00 87.12 95 PRO A N 1
ATOM 708 C CA . PRO A 1 95 ? 11.134 -12.130 -11.580 1.00 87.12 95 PRO A CA 1
ATOM 709 C C . PRO A 1 95 ? 11.256 -10.726 -10.965 1.00 87.12 95 PRO A C 1
ATOM 711 O O . PRO A 1 95 ? 10.761 -9.741 -11.514 1.00 87.12 95 PRO A O 1
ATOM 714 N N . ILE A 1 96 ? 11.971 -10.629 -9.842 1.00 87.38 96 ILE A N 1
ATOM 715 C CA . ILE A 1 96 ? 12.237 -9.348 -9.182 1.00 87.38 96 ILE A CA 1
ATOM 716 C C . ILE A 1 96 ? 13.391 -8.668 -9.922 1.00 87.38 96 ILE A C 1
ATOM 718 O O . ILE A 1 96 ? 14.534 -9.119 -9.871 1.00 87.38 96 ILE A O 1
ATOM 722 N N . ILE A 1 97 ? 13.077 -7.596 -10.647 1.00 90.00 97 ILE A N 1
ATOM 723 C CA . ILE A 1 97 ? 14.031 -6.814 -11.440 1.00 90.00 97 ILE A CA 1
ATOM 724 C C . ILE A 1 97 ? 13.912 -5.333 -11.101 1.00 90.00 97 ILE A C 1
ATOM 726 O O . ILE A 1 97 ? 12.838 -4.863 -10.723 1.00 90.00 97 ILE A O 1
ATOM 730 N N . ALA A 1 98 ? 15.009 -4.590 -11.2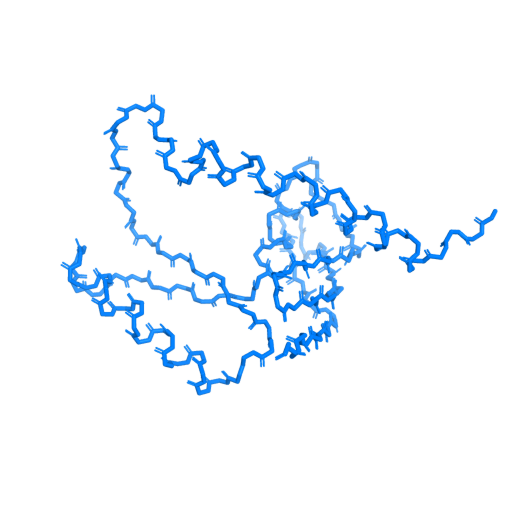57 1.00 91.94 98 ALA A N 1
ATOM 731 C CA . ALA A 1 98 ? 14.996 -3.155 -11.019 1.00 91.94 98 ALA A CA 1
ATOM 732 C C . ALA A 1 98 ? 14.049 -2.458 -12.008 1.00 91.94 98 ALA A C 1
ATOM 734 O O . ALA A 1 98 ? 14.106 -2.718 -13.211 1.00 91.94 98 ALA A O 1
ATOM 735 N N . LYS A 1 99 ? 13.161 -1.603 -11.497 1.00 93.50 99 LYS A N 1
ATOM 736 C CA . LYS A 1 99 ? 12.102 -0.966 -12.289 1.00 93.50 99 LYS A CA 1
ATOM 737 C C . LYS A 1 99 ? 11.610 0.319 -11.635 1.00 93.50 99 LYS A C 1
ATOM 739 O O . LYS A 1 99 ? 11.507 0.394 -10.413 1.00 93.50 99 LYS A O 1
ATOM 744 N N . THR A 1 100 ? 11.232 1.286 -12.462 1.00 95.38 100 THR A N 1
ATOM 745 C CA . THR A 1 100 ? 10.407 2.429 -12.057 1.00 95.38 100 THR A CA 1
ATOM 746 C C . THR A 1 100 ? 8.979 2.142 -12.487 1.00 95.38 100 THR A C 1
ATOM 748 O O . THR A 1 100 ? 8.745 1.740 -13.627 1.00 95.38 100 THR A O 1
ATOM 751 N N . PHE A 1 101 ? 8.019 2.307 -11.587 1.00 93.81 101 PHE A N 1
ATOM 752 C CA . PHE A 1 101 ? 6.619 2.010 -11.868 1.00 93.81 101 PHE A CA 1
ATOM 753 C C . PHE A 1 101 ? 5.689 2.956 -11.118 1.00 93.81 101 PHE A C 1
ATOM 755 O O . PHE A 1 101 ? 6.076 3.605 -10.150 1.00 93.81 101 PHE A O 1
ATOM 762 N N . MET A 1 102 ? 4.453 3.039 -11.599 1.00 93.50 102 MET A N 1
ATOM 763 C CA . MET A 1 102 ? 3.412 3.889 -11.041 1.00 93.50 102 MET A CA 1
ATOM 764 C C . MET A 1 102 ? 2.334 3.016 -10.401 1.00 93.50 102 MET A C 1
ATOM 766 O O . MET A 1 102 ? 1.827 2.096 -11.040 1.00 93.50 102 MET A O 1
ATOM 770 N N . CYS A 1 103 ? 1.974 3.336 -9.163 1.00 91.81 103 CYS A N 1
ATOM 771 C CA . CYS A 1 103 ? 0.793 2.819 -8.490 1.00 91.81 103 CYS A CA 1
ATOM 772 C C . CYS A 1 103 ? -0.320 3.863 -8.594 1.00 91.81 103 CYS A C 1
ATOM 774 O O . CYS A 1 103 ? -0.115 5.028 -8.250 1.00 91.81 103 CYS A O 1
ATOM 776 N N . ILE A 1 104 ? -1.490 3.437 -9.064 1.00 87.44 104 ILE A N 1
ATOM 777 C CA . ILE A 1 104 ? -2.706 4.249 -9.092 1.00 87.44 104 ILE A CA 1
ATOM 778 C C . ILE A 1 104 ? -3.699 3.555 -8.172 1.00 87.44 104 ILE A C 1
ATOM 780 O O . ILE A 1 104 ? -4.137 2.447 -8.474 1.00 87.44 104 ILE A O 1
ATOM 784 N N . ASP A 1 105 ? -4.022 4.203 -7.061 1.00 87.88 105 ASP A N 1
ATOM 785 C CA . ASP A 1 105 ? -5.016 3.729 -6.112 1.00 87.88 105 ASP A CA 1
ATOM 786 C C . ASP A 1 105 ? -6.289 4.576 -6.203 1.00 87.88 105 ASP A C 1
ATOM 788 O O . ASP A 1 105 ? -6.260 5.808 -6.121 1.00 87.88 105 ASP A O 1
ATOM 792 N N . LEU A 1 106 ? -7.408 3.891 -6.414 1.00 83.94 106 LEU A N 1
ATOM 793 C CA . LEU A 1 106 ? -8.724 4.465 -6.660 1.00 83.94 106 LEU A CA 1
ATOM 794 C C . LEU A 1 106 ? -9.662 4.029 -5.544 1.00 83.94 106 LEU A C 1
ATOM 796 O O . LEU A 1 106 ? -10.319 2.992 -5.629 1.00 83.94 106 LEU A O 1
ATOM 800 N N . GLY A 1 107 ? -9.719 4.853 -4.503 1.00 78.25 107 GLY A N 1
ATOM 801 C CA . GLY A 1 107 ? -10.661 4.690 -3.408 1.00 78.25 107 GLY A CA 1
ATOM 802 C C . GLY A 1 107 ? -12.018 5.321 -3.721 1.00 78.25 107 GLY A C 1
ATOM 803 O O . GLY A 1 107 ? -12.158 6.151 -4.619 1.00 78.25 107 GLY A O 1
ATOM 804 N N . ALA A 1 108 ? -13.030 4.985 -2.918 1.00 75.00 108 ALA A N 1
ATOM 805 C CA . ALA A 1 108 ? -14.379 5.542 -3.060 1.00 75.00 108 ALA A CA 1
ATOM 806 C C . ALA A 1 108 ? -14.428 7.079 -2.918 1.00 75.00 108 ALA A C 1
ATOM 808 O O . ALA A 1 108 ? -15.289 7.728 -3.504 1.00 75.00 108 ALA A O 1
ATOM 809 N N . SER A 1 109 ? -13.497 7.660 -2.157 1.00 77.00 109 SER A N 1
ATOM 810 C CA . SER A 1 109 ? -13.416 9.098 -1.872 1.00 77.00 109 SER A CA 1
ATOM 811 C C . SER A 1 109 ? -12.044 9.703 -2.184 1.00 77.00 109 SER A C 1
ATOM 813 O O . SER A 1 109 ? -11.775 10.843 -1.808 1.00 77.00 109 SER A O 1
ATOM 815 N N . LYS A 1 110 ? -11.155 8.976 -2.875 1.00 83.69 110 LYS A N 1
ATOM 816 C CA . LYS A 1 110 ? -9.822 9.489 -3.218 1.00 83.69 110 LYS A CA 1
ATOM 817 C C . LYS A 1 110 ? -9.217 8.857 -4.466 1.00 83.69 110 LYS A C 1
ATOM 819 O O . LYS A 1 110 ? -9.545 7.738 -4.843 1.00 83.69 110 LYS A O 1
ATOM 824 N N . LEU A 1 111 ? -8.256 9.566 -5.044 1.00 84.81 111 LEU A N 1
ATOM 825 C CA . LEU A 1 111 ? -7.330 9.071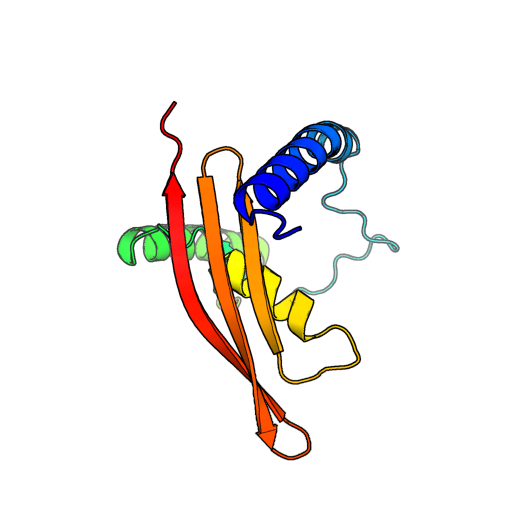 -6.055 1.00 84.81 111 LEU A CA 1
ATOM 826 C C . LEU A 1 111 ? -5.902 9.364 -5.595 1.00 84.81 111 LEU A C 1
ATOM 828 O O . LEU A 1 111 ? -5.521 10.536 -5.513 1.00 84.81 111 LEU A O 1
ATOM 832 N N . THR A 1 112 ? -5.110 8.319 -5.366 1.00 89.06 112 THR A N 1
ATOM 833 C CA . THR A 1 112 ? -3.666 8.436 -5.141 1.00 89.06 112 THR A CA 1
ATOM 834 C C . THR A 1 112 ? -2.899 7.968 -6.372 1.00 89.06 112 THR A C 1
ATOM 836 O O . THR A 1 112 ? -3.157 6.898 -6.916 1.00 89.06 112 THR A O 1
ATOM 839 N N . VAL A 1 113 ? -1.913 8.754 -6.798 1.00 90.00 113 VAL A N 1
ATOM 840 C CA . VAL A 1 113 ? -0.902 8.341 -7.775 1.00 90.00 113 VAL A CA 1
ATOM 841 C C . VAL A 1 113 ? 0.471 8.445 -7.123 1.00 90.00 113 VAL A C 1
ATOM 843 O O . VAL A 1 113 ? 0.902 9.544 -6.772 1.00 90.00 113 VAL A O 1
ATOM 846 N N . SER A 1 114 ? 1.164 7.316 -7.000 1.00 93.56 114 SER A N 1
ATOM 847 C CA . SER A 1 114 ? 2.540 7.243 -6.501 1.00 93.56 114 SER A CA 1
ATOM 848 C C . SER A 1 114 ? 3.470 6.657 -7.561 1.00 93.56 114 SER A C 1
ATOM 850 O O . SER A 1 114 ? 3.087 5.752 -8.299 1.00 93.56 114 SER A O 1
ATOM 852 N N . ILE A 1 115 ? 4.708 7.145 -7.631 1.00 94.44 115 ILE A N 1
ATOM 853 C CA . ILE A 1 115 ? 5.784 6.545 -8.426 1.00 94.44 115 ILE A CA 1
ATOM 854 C C . ILE A 1 115 ? 6.795 5.931 -7.472 1.00 94.44 115 ILE A C 1
ATOM 856 O O . ILE A 1 115 ? 7.281 6.597 -6.557 1.00 94.44 115 ILE A O 1
ATOM 860 N N . PHE A 1 116 ? 7.137 4.677 -7.733 1.00 96.62 116 PHE A N 1
ATOM 861 C CA . PHE A 1 116 ? 8.118 3.917 -6.983 1.00 96.62 116 PHE A CA 1
ATOM 862 C C . PHE A 1 116 ? 9.286 3.499 -7.867 1.00 96.62 116 PHE A C 1
ATOM 864 O O . PHE A 1 116 ? 9.139 3.236 -9.063 1.00 96.62 116 PHE A O 1
ATOM 871 N N . GLU A 1 117 ? 10.446 3.378 -7.239 1.00 96.56 117 GLU A N 1
ATOM 872 C CA . GLU A 1 117 ? 11.639 2.771 -7.806 1.00 96.56 117 GLU A CA 1
ATOM 873 C C . GLU A 1 117 ? 12.017 1.542 -6.987 1.00 96.56 117 GLU A C 1
ATOM 875 O O . GLU A 1 117 ? 12.292 1.635 -5.791 1.00 96.56 117 GLU A O 1
ATOM 880 N N . LEU A 1 118 ? 12.067 0.387 -7.645 1.00 95.00 118 LEU A N 1
ATOM 881 C CA . LEU A 1 118 ? 12.702 -0.808 -7.116 1.00 95.00 118 LEU A CA 1
ATOM 882 C C . LEU A 1 118 ? 14.143 -0.834 -7.623 1.00 95.00 118 LEU A C 1
ATOM 884 O O . LEU A 1 118 ? 14.390 -1.050 -8.809 1.00 95.00 118 LEU A O 1
ATOM 888 N N . LYS A 1 119 ? 15.101 -0.585 -6.734 1.00 94.06 119 LYS A N 1
ATOM 889 C CA . LYS A 1 119 ? 16.534 -0.547 -7.043 1.00 94.06 119 LYS A CA 1
ATOM 890 C C . LYS A 1 119 ? 17.194 -1.822 -6.558 1.00 94.06 119 LYS A C 1
ATOM 892 O O . LYS A 1 119 ? 16.955 -2.249 -5.431 1.00 94.06 119 LYS A O 1
ATOM 897 N N . ARG A 1 120 ? 18.060 -2.416 -7.377 1.00 91.50 120 ARG A N 1
ATOM 898 C CA . ARG A 1 120 ? 18.957 -3.469 -6.894 1.00 91.50 120 ARG A CA 1
ATOM 899 C C . ARG A 1 120 ? 19.977 -2.821 -5.963 1.00 91.50 120 ARG A C 1
ATOM 901 O O . ARG A 1 120 ? 20.633 -1.864 -6.370 1.00 91.50 120 ARG A O 1
ATOM 908 N N . LYS A 1 121 ? 20.069 -3.310 -4.729 1.00 88.38 121 LYS A N 1
ATOM 909 C CA . LYS A 1 121 ? 21.063 -2.844 -3.762 1.00 88.38 121 LYS A CA 1
ATOM 910 C C . LYS A 1 121 ? 22.322 -3.703 -3.882 1.00 88.38 121 LYS A C 1
ATOM 912 O O . LYS A 1 121 ? 23.372 -3.153 -4.177 1.00 88.38 121 LYS A O 1
ATOM 917 N N . ASP A 1 122 ? 22.173 -5.029 -3.809 1.00 87.12 122 ASP A N 1
ATOM 918 C CA . ASP A 1 122 ? 23.270 -6.001 -3.935 1.00 87.12 122 ASP A CA 1
ATOM 919 C C . ASP A 1 122 ? 22.859 -7.227 -4.782 1.00 87.12 122 ASP A C 1
ATOM 921 O O . ASP A 1 122 ? 21.837 -7.213 -5.475 1.00 87.12 122 ASP A O 1
ATOM 925 N N . VAL A 1 123 ? 23.657 -8.307 -4.759 1.00 80.56 123 VAL A N 1
ATOM 926 C CA . VAL A 1 123 ? 23.391 -9.524 -5.552 1.00 80.56 123 VAL A CA 1
ATOM 927 C C . VAL A 1 123 ? 22.004 -10.104 -5.248 1.00 80.56 123 VAL A C 1
ATOM 929 O O . VAL A 1 123 ? 21.278 -10.402 -6.196 1.00 80.56 123 VAL A O 1
ATOM 932 N N . ASP A 1 124 ? 21.608 -10.125 -3.973 1.00 82.12 124 ASP A N 1
ATOM 933 C CA . ASP A 1 124 ? 20.380 -10.778 -3.491 1.00 82.12 124 ASP A CA 1
ATOM 934 C C . ASP A 1 124 ? 19.370 -9.808 -2.855 1.00 82.12 124 ASP A C 1
ATOM 936 O O . ASP A 1 124 ? 18.437 -10.233 -2.175 1.00 82.12 124 ASP A O 1
ATOM 940 N N . SER A 1 125 ? 19.545 -8.494 -3.027 1.00 87.38 125 SER A N 1
ATOM 941 C CA . SER A 1 125 ? 18.729 -7.502 -2.320 1.00 87.38 125 SER A CA 1
ATOM 942 C C . SER A 1 125 ? 18.195 -6.400 -3.234 1.00 87.38 125 SER A C 1
ATOM 944 O O . SER A 1 125 ? 18.891 -5.860 -4.101 1.00 87.38 125 SER A O 1
ATOM 946 N N . PHE A 1 126 ? 16.934 -6.036 -3.000 1.00 90.75 126 PHE A N 1
ATOM 947 C CA . PHE A 1 126 ? 16.261 -4.913 -3.642 1.00 90.75 126 PHE A CA 1
ATOM 948 C C . PHE A 1 126 ? 15.757 -3.931 -2.586 1.00 90.75 126 PHE A C 1
ATOM 950 O O . PHE A 1 126 ? 15.378 -4.318 -1.483 1.00 90.75 126 PHE A O 1
ATOM 957 N N . CYS A 1 127 ? 15.756 -2.650 -2.936 1.00 92.94 127 CYS A N 1
ATOM 958 C CA . CYS A 1 127 ? 15.209 -1.564 -2.139 1.00 92.94 127 CYS A CA 1
ATOM 959 C C . CYS A 1 127 ? 14.050 -0.933 -2.906 1.00 92.94 127 CYS A C 1
ATOM 961 O O . CYS A 1 127 ? 14.226 -0.529 -4.056 1.00 92.94 127 CYS A O 1
ATOM 963 N N . LEU A 1 128 ? 12.882 -0.859 -2.274 1.00 93.06 128 LEU A N 1
ATOM 964 C CA . LEU A 1 128 ? 11.726 -0.149 -2.801 1.00 93.06 128 LEU A CA 1
ATOM 965 C C . LEU A 1 128 ? 11.700 1.264 -2.213 1.00 93.06 128 LEU A C 1
ATOM 967 O O . LEU A 1 128 ? 11.724 1.430 -0.996 1.00 93.06 128 LEU A O 1
ATOM 971 N N . GLN A 1 129 ? 11.641 2.269 -3.077 1.00 93.62 129 GLN A N 1
ATOM 972 C CA . GLN A 1 129 ? 11.639 3.676 -2.697 1.00 93.62 129 GLN A CA 1
ATOM 973 C C . GLN A 1 129 ? 10.458 4.392 -3.356 1.00 93.62 129 GLN A C 1
ATOM 975 O O . GLN A 1 129 ? 10.302 4.319 -4.573 1.00 93.62 129 GLN A O 1
ATOM 980 N N . GLU A 1 130 ? 9.654 5.120 -2.578 1.00 91.62 130 GLU A N 1
ATOM 981 C CA . GLU A 1 130 ? 8.691 6.075 -3.139 1.00 91.62 130 GLU A CA 1
ATOM 982 C C . GLU A 1 130 ? 9.438 7.329 -3.610 1.00 91.62 130 GLU A C 1
ATOM 984 O O . GLU A 1 130 ? 10.195 7.938 -2.854 1.00 91.62 130 GLU A O 1
ATOM 989 N N . VAL A 1 131 ? 9.260 7.693 -4.879 1.00 93.06 131 VAL A N 1
ATOM 990 C CA . VAL A 1 131 ? 9.891 8.871 -5.496 1.00 93.06 131 VAL A CA 1
ATOM 991 C C . VAL A 1 131 ? 8.976 10.081 -5.406 1.00 93.06 131 VAL A C 1
ATOM 993 O O . VAL A 1 131 ? 9.426 11.193 -5.140 1.00 93.06 131 VAL A O 1
ATOM 996 N N . MET A 1 132 ? 7.685 9.871 -5.649 1.00 90.44 132 MET A N 1
ATOM 997 C CA . MET A 1 132 ? 6.670 10.908 -5.534 1.00 90.44 132 MET A CA 1
ATOM 998 C C . MET A 1 132 ? 5.308 10.288 -5.262 1.00 90.44 132 MET A C 1
ATOM 1000 O O . MET A 1 132 ? 5.021 9.193 -5.739 1.00 90.44 132 MET A O 1
ATOM 1004 N N . SER A 1 133 ? 4.455 11.032 -4.567 1.00 88.88 133 SER A N 1
ATOM 1005 C CA . SER A 1 133 ? 3.057 10.681 -4.351 1.00 88.88 133 SER A CA 1
ATOM 1006 C C . SER A 1 133 ? 2.184 11.921 -4.445 1.00 88.88 133 SER A C 1
ATOM 1008 O O . SER A 1 133 ? 2.583 13.013 -4.033 1.00 88.88 133 SER A O 1
ATOM 1010 N N . ARG A 1 134 ? 0.982 11.760 -4.993 1.00 85.19 134 ARG A N 1
ATOM 1011 C CA . ARG A 1 134 ? -0.068 12.772 -4.950 1.00 85.19 134 ARG A CA 1
ATOM 1012 C C . ARG A 1 134 ? -1.409 12.111 -4.708 1.00 85.19 134 ARG A C 1
ATOM 1014 O O . ARG A 1 134 ? -1.845 11.285 -5.503 1.00 85.19 134 ARG A O 1
ATOM 1021 N N . THR A 1 135 ? -2.091 12.568 -3.667 1.00 85.75 135 THR A N 1
ATOM 1022 C CA . THR A 1 135 ? -3.467 12.174 -3.366 1.00 85.75 135 THR A CA 1
ATOM 1023 C C . THR A 1 135 ? -4.406 13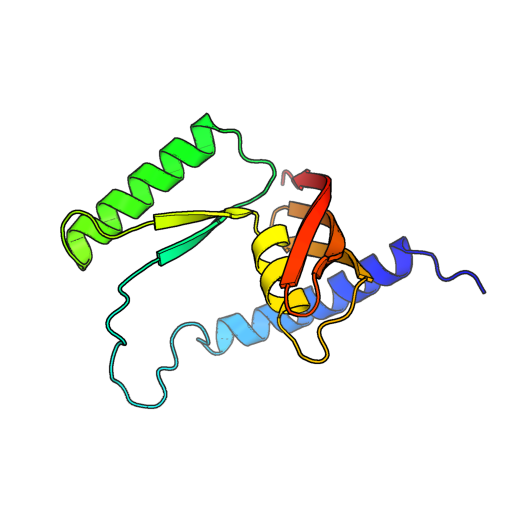.339 -3.629 1.00 85.75 135 THR A C 1
ATOM 1025 O O . THR A 1 135 ? -4.133 14.463 -3.212 1.00 85.75 135 THR A O 1
ATOM 1028 N N . ASN A 1 136 ? -5.515 13.073 -4.310 1.00 81.06 136 ASN A N 1
ATOM 1029 C CA . ASN A 1 136 ? -6.646 13.985 -4.418 1.00 81.06 136 ASN A CA 1
ATOM 1030 C C . ASN A 1 136 ? -7.826 13.348 -3.687 1.00 81.06 136 ASN A C 1
ATOM 1032 O O . ASN A 1 136 ? -8.171 12.202 -3.965 1.00 81.06 136 ASN A O 1
ATOM 1036 N N . VAL A 1 137 ? -8.433 14.085 -2.764 1.00 79.00 137 VAL A N 1
ATOM 1037 C CA . VAL A 1 137 ? -9.627 13.647 -2.035 1.00 79.00 137 VAL A CA 1
ATOM 1038 C C . VAL A 1 137 ? -10.851 14.219 -2.743 1.00 79.00 137 VAL A C 1
ATOM 1040 O O . VAL A 1 137 ? -10.896 15.414 -3.039 1.00 79.00 137 VAL A O 1
ATOM 1043 N N . PHE A 1 138 ? -11.831 13.370 -3.037 1.00 73.31 138 PHE A N 1
ATOM 1044 C CA . PHE A 1 138 ? -13.122 13.785 -3.569 1.00 73.31 138 PHE A CA 1
ATOM 1045 C C . PHE A 1 138 ? -14.014 14.182 -2.392 1.00 73.31 138 PHE A C 1
ATOM 1047 O O . PHE A 1 138 ? -14.351 13.347 -1.556 1.00 73.31 138 PHE A O 1
ATOM 1054 N N . VAL A 1 139 ? -14.373 15.461 -2.310 1.00 61.31 139 VAL A N 1
ATOM 1055 C CA . VAL A 1 139 ? -15.392 15.935 -1.368 1.00 61.31 139 VAL A CA 1
ATOM 1056 C C . VAL A 1 139 ? -16.726 15.894 -2.105 1.00 61.31 139 VAL A C 1
ATOM 1058 O O . VAL A 1 139 ? -16.870 16.562 -3.130 1.00 61.31 139 VAL A O 1
ATOM 1061 N N . SER A 1 140 ? -17.651 15.062 -1.627 1.00 52.91 140 SER A N 1
ATOM 1062 C CA . SER A 1 140 ? -19.048 15.020 -2.080 1.00 52.91 140 SER A CA 1
ATOM 1063 C C . SER A 1 140 ? -19.891 16.059 -1.359 1.00 52.91 140 SER A C 1
ATOM 1065 O O . SER A 1 140 ? -19.756 16.106 -0.114 1.00 52.91 140 SER A O 1
#

Radius of gyration: 17.88 Å; chains: 1; bounding box: 45×41×56 Å

Secondary structure (DSSP, 8-state):
----HHHHHHHHHHHHHHHHHHHHHTTTT---TTS------SEEEEE-TT--HHHHHHHHHHHHHHHHHHH-TT--EEEEEHHHHHHHHHHHSSS---EEEEEEEEETTEEEEEEEEEEEEETTEEEEEEEEEEEEE---